Protein AF-A0A550D111-F1 (afdb_monomer)

Secondary structure (DSSP, 8-state):
----HHHHHHHHHHHHHHHHHHHH---HHHHHHHHHHHHHHHHHHHHHHHHS-HHHHHHHHHHHHHHHHHHHHHHHHS----

Structure (mmCIF, N/CA/C/O backbone):
data_AF-A0A550D111-F1
#
_entry.id   AF-A0A550D111-F1
#
loop_
_atom_site.group_PDB
_atom_site.id
_atom_site.type_symbol
_atom_site.label_atom_id
_atom_site.label_alt_id
_atom_site.label_comp_id
_atom_site.label_asym_id
_atom_site.label_entity_id
_atom_site.label_seq_id
_atom_site.pdbx_PDB_ins_code
_atom_site.Cartn_x
_atom_site.Cartn_y
_atom_site.Cartn_z
_atom_site.occupancy
_atom_site.B_iso_or_equiv
_atom_site.auth_seq_id
_atom_site.auth_comp_id
_atom_site.auth_asym_id
_atom_site.auth_atom_id
_atom_site.pdbx_PDB_model_num
ATOM 1 N N . LEU A 1 1 ? -6.183 -10.336 17.104 1.00 51.00 1 LEU A N 1
ATOM 2 C CA . LEU A 1 1 ? -4.721 -10.098 17.070 1.00 51.00 1 LEU A CA 1
ATOM 3 C C . LEU A 1 1 ? -4.485 -8.598 17.203 1.00 51.00 1 LEU A C 1
ATOM 5 O O . LEU A 1 1 ? -4.570 -7.894 16.209 1.00 51.00 1 LEU A O 1
ATOM 9 N N . ALA A 1 2 ? -4.312 -8.089 18.424 1.00 68.19 2 ALA A N 1
ATOM 10 C CA . ALA A 1 2 ? -4.176 -6.649 18.664 1.00 68.19 2 ALA A CA 1
ATOM 11 C C . ALA A 1 2 ? -2.692 -6.257 18.705 1.00 68.19 2 ALA A C 1
ATOM 13 O O . ALA A 1 2 ? -2.150 -5.933 19.757 1.00 68.19 2 ALA A O 1
ATOM 14 N N . LEU A 1 3 ? -2.018 -6.355 17.558 1.00 81.88 3 LEU A N 1
ATOM 15 C CA . LEU A 1 3 ? -0.725 -5.692 17.383 1.00 81.88 3 LEU A CA 1
ATOM 16 C C . LEU A 1 3 ? -0.935 -4.174 17.500 1.00 81.88 3 LEU A C 1
ATOM 18 O O . LEU A 1 3 ? -1.965 -3.659 17.052 1.00 81.88 3 LEU A O 1
ATOM 22 N N . LYS A 1 4 ? 0.027 -3.459 18.095 1.00 93.12 4 LYS A N 1
ATOM 23 C CA . LYS A 1 4 ? -0.022 -1.991 18.179 1.00 93.12 4 LYS A CA 1
ATOM 24 C C . LYS A 1 4 ? 0.047 -1.386 16.771 1.00 93.12 4 LYS A C 1
ATOM 26 O O . LYS A 1 4 ? 0.582 -2.018 15.862 1.00 93.12 4 LYS A O 1
ATOM 31 N N . LYS A 1 5 ? -0.475 -0.160 16.598 1.00 94.00 5 LYS A N 1
ATOM 32 C CA . LYS A 1 5 ? -0.463 0.589 15.318 1.00 94.00 5 LYS A CA 1
ATOM 33 C C . LYS A 1 5 ? 0.896 0.487 14.622 1.00 94.00 5 LYS A C 1
ATOM 35 O O . LYS A 1 5 ? 0.980 0.046 13.482 1.00 94.00 5 LY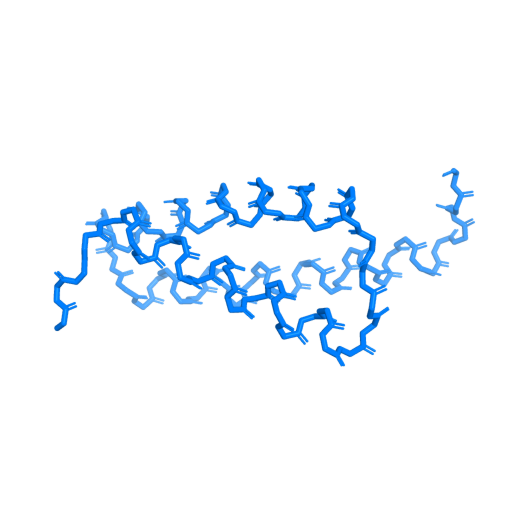S A O 1
ATOM 40 N N . GLU A 1 6 ? 1.934 0.862 15.359 1.00 95.56 6 GLU A N 1
ATOM 41 C CA . GLU A 1 6 ? 3.310 0.932 14.881 1.00 95.56 6 GLU A CA 1
ATOM 42 C C . GLU A 1 6 ? 3.827 -0.427 14.398 1.00 95.56 6 GLU A C 1
ATOM 44 O O . GLU A 1 6 ? 4.338 -0.540 13.287 1.00 95.56 6 GLU A O 1
ATOM 49 N N . ASP A 1 7 ? 3.604 -1.482 15.184 1.00 96.00 7 ASP A N 1
ATOM 50 C CA . ASP A 1 7 ? 4.028 -2.839 14.833 1.00 96.00 7 ASP A CA 1
ATOM 51 C C . ASP A 1 7 ? 3.299 -3.339 13.580 1.00 96.00 7 ASP A C 1
ATOM 53 O O . ASP A 1 7 ? 3.916 -3.935 12.700 1.00 96.00 7 ASP A O 1
ATOM 57 N N . ARG A 1 8 ? 1.990 -3.063 13.459 1.00 95.12 8 ARG A N 1
ATOM 58 C CA . ARG A 1 8 ? 1.199 -3.443 12.274 1.00 95.12 8 ARG A CA 1
ATOM 59 C C . ARG A 1 8 ? 1.733 -2.782 11.009 1.00 95.12 8 ARG A C 1
ATOM 61 O O . ARG A 1 8 ? 1.837 -3.450 9.983 1.00 95.12 8 ARG A O 1
ATOM 68 N N . ILE A 1 9 ? 2.050 -1.492 11.082 1.00 97.19 9 ILE A N 1
ATOM 69 C CA . ILE A 1 9 ? 2.561 -0.730 9.940 1.00 97.19 9 ILE A CA 1
ATOM 70 C C . ILE A 1 9 ? 3.961 -1.216 9.572 1.00 97.19 9 ILE A C 1
ATOM 72 O O . ILE A 1 9 ? 4.190 -1.552 8.414 1.00 97.19 9 ILE A O 1
ATOM 76 N N . ASN A 1 10 ? 4.872 -1.328 10.542 1.00 96.56 10 ASN A N 1
ATOM 77 C CA . ASN A 1 10 ? 6.250 -1.747 10.281 1.00 96.56 10 ASN A CA 1
ATOM 78 C C . ASN A 1 10 ? 6.326 -3.164 9.700 1.00 96.56 10 ASN A C 1
ATOM 80 O O . ASN A 1 10 ? 7.094 -3.391 8.766 1.00 96.56 10 ASN A O 1
ATOM 84 N N . LEU A 1 11 ? 5.494 -4.093 10.185 1.00 96.94 11 LEU A N 1
ATOM 85 C CA . LEU A 1 11 ? 5.382 -5.432 9.601 1.00 96.94 11 LEU A CA 1
ATOM 86 C C . LEU A 1 11 ? 4.884 -5.374 8.155 1.00 96.94 11 LEU A C 1
ATOM 88 O O . LEU A 1 11 ? 5.515 -5.947 7.273 1.00 96.94 11 LEU A O 1
ATOM 92 N N . ALA A 1 12 ? 3.809 -4.626 7.888 1.00 96.62 12 ALA A N 1
ATOM 93 C CA . ALA A 1 12 ? 3.271 -4.501 6.536 1.00 96.62 12 ALA A CA 1
ATOM 94 C C . ALA A 1 12 ? 4.292 -3.894 5.555 1.00 96.62 12 ALA A C 1
ATOM 96 O O . ALA A 1 12 ? 4.425 -4.382 4.431 1.00 96.62 12 ALA A O 1
ATOM 97 N N . VAL A 1 13 ? 5.035 -2.855 5.966 1.00 97.75 13 VAL A N 1
ATOM 98 C CA . VAL A 1 13 ? 6.100 -2.249 5.143 1.00 97.75 13 VAL A CA 1
ATOM 99 C C . VAL A 1 13 ? 7.220 -3.254 4.888 1.00 97.75 13 VAL A C 1
ATOM 101 O O . VAL A 1 13 ? 7.649 -3.418 3.745 1.00 97.75 13 VAL A O 1
ATOM 104 N N . SER A 1 14 ? 7.681 -3.937 5.938 1.00 96.88 14 SER A N 1
ATOM 105 C CA . SER A 1 14 ? 8.764 -4.915 5.839 1.00 96.88 14 SER A CA 1
ATOM 106 C C . SER A 1 14 ? 8.402 -6.070 4.903 1.00 96.88 14 SER A C 1
ATOM 108 O O . SER A 1 14 ? 9.205 -6.416 4.034 1.00 96.88 14 SER A O 1
ATOM 110 N N . ASP A 1 15 ? 7.182 -6.598 4.998 1.00 97.50 15 ASP A N 1
ATOM 111 C CA . ASP A 1 15 ? 6.681 -7.657 4.118 1.00 97.50 15 ASP A CA 1
ATOM 112 C C . ASP A 1 15 ? 6.607 -7.197 2.655 1.00 97.50 15 ASP A C 1
ATOM 114 O O . ASP A 1 15 ? 7.053 -7.908 1.748 1.00 97.50 15 ASP A O 1
ATOM 118 N N . ALA A 1 16 ? 6.088 -5.989 2.409 1.00 96.69 16 ALA A N 1
ATOM 119 C CA . ALA A 1 16 ? 5.973 -5.431 1.065 1.00 96.69 16 ALA A CA 1
ATOM 120 C C . ALA A 1 16 ? 7.348 -5.236 0.402 1.00 96.69 16 ALA A C 1
ATOM 122 O O . ALA A 1 16 ? 7.544 -5.645 -0.746 1.00 96.69 16 ALA A O 1
ATOM 123 N N . ILE A 1 17 ? 8.314 -4.665 1.131 1.00 97.38 17 ILE A N 1
ATOM 124 C CA . ILE A 1 17 ? 9.684 -4.475 0.635 1.00 97.38 17 ILE A CA 1
ATOM 125 C C . ILE A 1 17 ? 10.358 -5.821 0.412 1.00 97.38 17 ILE A C 1
ATOM 127 O O . ILE A 1 17 ? 10.933 -6.028 -0.651 1.00 97.38 17 ILE A O 1
ATOM 131 N N . SER A 1 18 ? 10.248 -6.754 1.359 1.00 97.25 18 SER A N 1
ATOM 132 C CA . SER A 1 18 ? 10.883 -8.071 1.250 1.00 97.25 18 SER A CA 1
ATOM 133 C 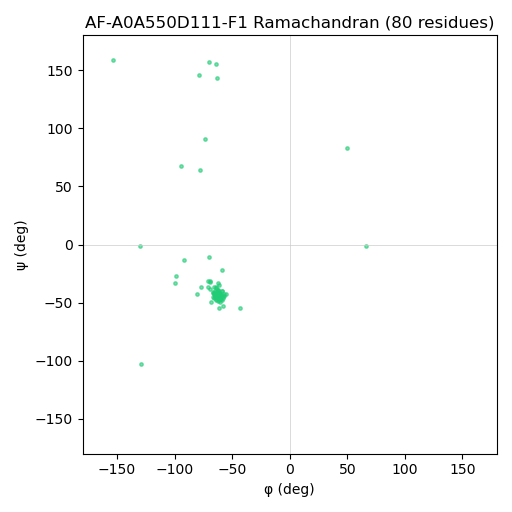C . SER A 1 18 ? 10.341 -8.851 0.053 1.00 97.25 18 SER A C 1
ATOM 135 O O . SER A 1 18 ? 11.102 -9.452 -0.703 1.00 97.25 18 SER A O 1
ATOM 137 N N . SER A 1 19 ? 9.027 -8.793 -0.190 1.00 96.50 19 SER A N 1
ATOM 138 C CA . SER A 1 19 ? 8.420 -9.420 -1.367 1.00 96.50 19 SER A CA 1
ATOM 139 C C . SER A 1 19 ? 8.924 -8.827 -2.686 1.00 96.50 19 SER A C 1
ATOM 141 O O . SER A 1 19 ? 8.957 -9.548 -3.688 1.00 96.50 19 SER A O 1
ATOM 143 N N . LEU A 1 20 ? 9.246 -7.532 -2.723 1.00 95.25 20 LEU A N 1
ATOM 144 C CA . LEU A 1 20 ? 9.768 -6.873 -3.917 1.00 95.25 20 LEU A CA 1
ATOM 145 C C . LEU A 1 20 ? 11.269 -7.140 -4.091 1.00 95.25 20 LEU A C 1
ATOM 147 O O . LEU A 1 20 ? 11.713 -7.464 -5.192 1.00 95.25 20 LEU A O 1
ATOM 151 N N . ASP A 1 21 ? 12.027 -7.070 -2.998 1.00 96.50 21 ASP A N 1
ATOM 152 C CA . ASP A 1 21 ? 13.467 -7.316 -2.950 1.00 96.50 21 ASP A CA 1
ATOM 153 C C . ASP A 1 21 ? 13.816 -8.731 -3.406 1.00 96.50 21 ASP A C 1
ATOM 155 O O . ASP A 1 21 ? 14.670 -8.913 -4.271 1.00 96.50 21 ASP A O 1
ATOM 159 N N . ASN A 1 22 ? 13.049 -9.722 -2.947 1.00 96.12 22 ASN A N 1
ATOM 160 C CA . ASN A 1 22 ? 13.202 -11.117 -3.358 1.00 96.12 22 ASN A CA 1
ATOM 161 C C . ASN A 1 22 ? 13.050 -11.337 -4.873 1.00 96.12 22 ASN A C 1
ATOM 163 O O . ASN A 1 22 ? 13.504 -12.355 -5.389 1.00 96.12 22 ASN A O 1
ATOM 167 N N . LYS A 1 23 ? 12.384 -10.423 -5.591 1.00 95.50 23 LYS A N 1
ATOM 168 C CA . LYS A 1 23 ? 12.156 -10.537 -7.039 1.00 95.50 23 LYS A CA 1
ATOM 169 C C . LYS A 1 23 ? 13.126 -9.713 -7.877 1.00 95.50 23 LYS A C 1
ATOM 171 O O . LYS A 1 23 ? 13.433 -10.125 -8.991 1.00 95.50 23 LYS A O 1
ATOM 176 N N . TYR A 1 24 ? 13.566 -8.559 -7.378 1.00 94.19 24 TYR A N 1
ATOM 177 C CA . TYR A 1 24 ? 14.285 -7.574 -8.193 1.00 94.19 24 TYR A CA 1
ATOM 178 C C . TYR A 1 24 ? 15.600 -7.072 -7.589 1.00 94.19 24 TYR A C 1
ATOM 180 O O . TYR A 1 24 ? 16.274 -6.298 -8.258 1.00 94.19 24 TYR A O 1
ATOM 188 N N . SER A 1 25 ? 15.986 -7.519 -6.387 1.00 94.12 25 SER A N 1
ATOM 189 C CA . SER A 1 25 ? 17.222 -7.131 -5.689 1.00 94.12 25 SER A CA 1
ATOM 190 C C . SER A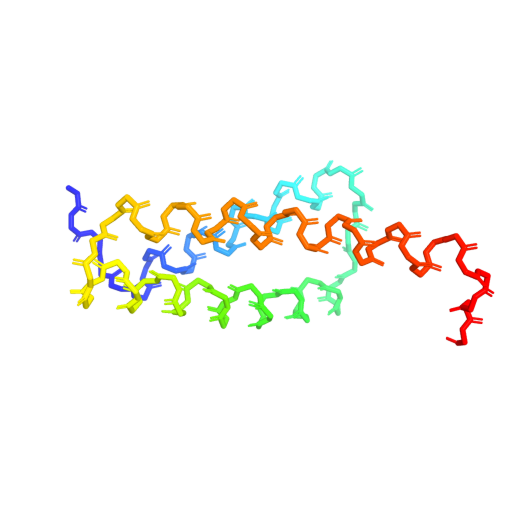 1 25 ? 17.423 -5.611 -5.626 1.00 94.12 25 SER A C 1
ATOM 192 O O . SER A 1 25 ? 18.146 -5.014 -6.423 1.00 94.12 25 SER A O 1
ATOM 194 N N . LEU A 1 26 ? 16.780 -4.975 -4.655 1.00 94.62 26 LEU A N 1
ATOM 195 C CA . LEU A 1 26 ? 16.777 -3.527 -4.474 1.00 94.62 26 LEU A CA 1
ATOM 196 C C . LEU A 1 26 ? 18.075 -3.044 -3.810 1.00 94.62 26 LEU A C 1
ATOM 198 O O . LEU A 1 26 ? 18.619 -3.707 -2.927 1.00 94.62 26 LEU A O 1
ATOM 202 N N . SER A 1 27 ? 18.537 -1.845 -4.180 1.00 96.75 27 SER A N 1
ATOM 203 C CA . SER A 1 27 ? 19.610 -1.159 -3.448 1.00 96.75 27 SER A CA 1
ATOM 204 C C . SER A 1 27 ? 19.131 -0.674 -2.077 1.00 96.75 27 SER A C 1
ATOM 206 O O . SER A 1 27 ? 17.937 -0.433 -1.885 1.00 96.75 27 SER A O 1
ATOM 208 N N . ASP A 1 28 ? 20.058 -0.463 -1.142 1.00 95.31 28 ASP A N 1
ATOM 209 C CA . ASP A 1 28 ? 19.734 0.040 0.201 1.00 95.31 28 ASP A CA 1
ATOM 210 C C . ASP A 1 28 ? 19.035 1.408 0.158 1.00 95.31 28 ASP A C 1
ATOM 212 O O . ASP A 1 28 ? 18.033 1.612 0.844 1.00 95.31 28 ASP A O 1
ATOM 216 N N . ASP A 1 29 ? 19.473 2.304 -0.732 1.00 96.50 29 ASP A N 1
ATOM 217 C CA . ASP A 1 29 ? 18.814 3.596 -0.958 1.00 96.50 29 ASP A CA 1
ATOM 218 C C . ASP A 1 29 ? 17.368 3.421 -1.445 1.00 96.50 29 ASP A C 1
ATOM 220 O O . ASP A 1 29 ? 16.451 4.101 -0.979 1.00 96.50 29 ASP A O 1
ATOM 224 N N . SER A 1 30 ? 17.133 2.468 -2.356 1.00 94.94 30 SER A N 1
ATOM 225 C CA . SER A 1 30 ? 15.787 2.168 -2.858 1.00 94.94 30 SER A CA 1
ATOM 226 C C . SER A 1 30 ? 14.898 1.601 -1.753 1.00 94.94 30 SER A C 1
ATOM 228 O O . SER A 1 30 ? 13.739 1.998 -1.639 1.00 94.94 30 SER A O 1
ATOM 230 N N . LYS A 1 31 ? 15.435 0.706 -0.913 1.00 96.06 31 LYS A N 1
ATOM 231 C CA . LYS A 1 31 ? 14.727 0.138 0.244 1.00 96.06 31 LYS A CA 1
ATOM 232 C C . LYS A 1 31 ? 14.348 1.221 1.250 1.00 96.06 31 LYS A C 1
ATOM 234 O O . LYS A 1 31 ? 13.206 1.242 1.698 1.00 96.06 31 LYS A O 1
ATOM 239 N N . SER A 1 32 ? 15.269 2.134 1.556 1.00 96.69 32 SER A N 1
ATOM 240 C CA . SER A 1 32 ? 15.030 3.265 2.459 1.00 96.69 32 SER A CA 1
ATOM 241 C C . SER A 1 32 ? 13.913 4.175 1.939 1.00 96.69 32 SER A C 1
ATOM 243 O O . SER A 1 32 ? 12.936 4.435 2.640 1.00 96.69 32 SER A O 1
ATOM 245 N N . ASN A 1 33 ? 13.983 4.576 0.666 1.00 96.19 33 ASN A N 1
ATOM 246 C CA . ASN A 1 33 ? 12.954 5.417 0.051 1.00 96.19 33 ASN A CA 1
ATOM 247 C C . ASN A 1 33 ? 11.579 4.728 0.020 1.00 96.19 33 ASN A C 1
ATOM 249 O O . ASN A 1 33 ? 10.563 5.346 0.345 1.00 96.19 33 ASN A O 1
ATOM 253 N N . LEU A 1 34 ? 11.540 3.438 -0.331 1.00 96.12 34 LEU A N 1
ATOM 254 C CA . LEU A 1 34 ? 10.309 2.645 -0.314 1.00 96.12 34 LEU A CA 1
ATOM 255 C C . LEU A 1 34 ? 9.741 2.492 1.097 1.00 96.12 34 LEU A C 1
ATOM 257 O O . LEU A 1 34 ? 8.523 2.523 1.250 1.00 96.12 34 LEU A O 1
ATOM 261 N N . PHE A 1 35 ? 10.592 2.357 2.116 1.00 97.06 35 PHE A N 1
ATOM 262 C CA . PHE A 1 35 ? 10.162 2.244 3.507 1.00 97.06 35 PHE A CA 1
ATOM 263 C C . PHE A 1 35 ? 9.330 3.448 3.930 1.00 97.06 35 PHE A C 1
ATOM 265 O O . PHE A 1 35 ? 8.197 3.269 4.373 1.00 97.06 35 PHE A O 1
ATOM 272 N N . PHE A 1 36 ? 9.842 4.665 3.734 1.00 96.75 36 PHE A N 1
ATOM 273 C CA . PHE A 1 36 ? 9.110 5.875 4.110 1.00 96.75 36 PHE A CA 1
ATOM 274 C C . PHE A 1 36 ? 7.822 6.046 3.293 1.00 96.75 36 PHE A C 1
ATOM 276 O O . PHE A 1 36 ? 6.762 6.282 3.868 1.00 96.75 36 PHE A O 1
ATOM 283 N N . ALA A 1 37 ? 7.872 5.825 1.974 1.00 96.69 37 ALA A N 1
ATOM 284 C CA . ALA A 1 37 ? 6.693 5.963 1.117 1.00 96.69 37 ALA A CA 1
ATOM 285 C C . ALA A 1 37 ? 5.576 4.955 1.458 1.00 96.69 37 ALA A C 1
ATOM 287 O O . ALA A 1 37 ? 4.398 5.312 1.515 1.00 96.69 37 ALA A O 1
ATOM 288 N N . LEU A 1 38 ? 5.927 3.687 1.695 1.00 97.69 38 LEU A N 1
ATOM 289 C CA . LEU A 1 38 ? 4.960 2.650 2.067 1.00 97.69 38 LEU A CA 1
ATOM 290 C C . LEU A 1 38 ? 4.425 2.856 3.482 1.00 97.69 38 LEU A C 1
ATOM 292 O O . LEU A 1 38 ? 3.241 2.614 3.724 1.00 97.69 38 LEU A O 1
ATOM 296 N N . ARG A 1 39 ? 5.272 3.325 4.404 1.00 97.88 39 ARG A N 1
ATOM 297 C CA . ARG A 1 39 ? 4.864 3.661 5.766 1.00 97.88 39 ARG A CA 1
ATOM 298 C C . ARG A 1 39 ? 3.777 4.730 5.763 1.00 97.88 39 ARG A C 1
ATOM 300 O O . ARG A 1 39 ? 2.744 4.510 6.389 1.00 97.88 39 ARG A O 1
ATOM 307 N N . ASP A 1 40 ? 3.954 5.808 5.002 1.00 97.81 40 ASP A N 1
ATOM 308 C CA . ASP A 1 40 ? 2.950 6.870 4.875 1.00 97.81 40 ASP A CA 1
ATOM 309 C C . ASP A 1 40 ? 1.612 6.322 4.350 1.00 97.81 40 ASP A C 1
ATOM 311 O O . ASP A 1 40 ? 0.546 6.620 4.896 1.00 97.81 40 ASP A O 1
ATOM 315 N N . ILE A 1 41 ? 1.648 5.463 3.323 1.00 97.69 41 ILE A N 1
ATOM 316 C CA . ILE A 1 41 ? 0.441 4.829 2.768 1.00 97.69 41 ILE A CA 1
ATOM 317 C C . ILE A 1 41 ? -0.260 3.967 3.826 1.00 97.69 41 ILE A C 1
ATOM 319 O O . ILE A 1 41 ? -1.477 4.069 4.004 1.00 97.69 41 ILE A O 1
ATOM 323 N N . PHE A 1 42 ? 0.483 3.119 4.538 1.00 97.69 42 PHE A N 1
ATOM 324 C CA . PHE A 1 42 ? -0.086 2.224 5.545 1.00 97.69 42 PHE A CA 1
ATOM 325 C C . PHE A 1 42 ? -0.561 2.959 6.798 1.00 97.69 42 PHE A C 1
ATOM 327 O O . PHE A 1 42 ? -1.576 2.562 7.368 1.00 97.69 42 PHE A O 1
ATOM 334 N N . GLU A 1 43 ? 0.076 4.066 7.180 1.00 97.88 43 GLU A N 1
ATOM 335 C CA . GLU A 1 43 ? -0.430 4.970 8.214 1.00 97.88 43 GLU A CA 1
ATOM 336 C C . GLU A 1 43 ? -1.805 5.528 7.833 1.00 97.88 43 GLU A C 1
ATOM 338 O O . GLU A 1 43 ? -2.736 5.457 8.639 1.00 97.88 43 GLU A O 1
ATOM 343 N N . L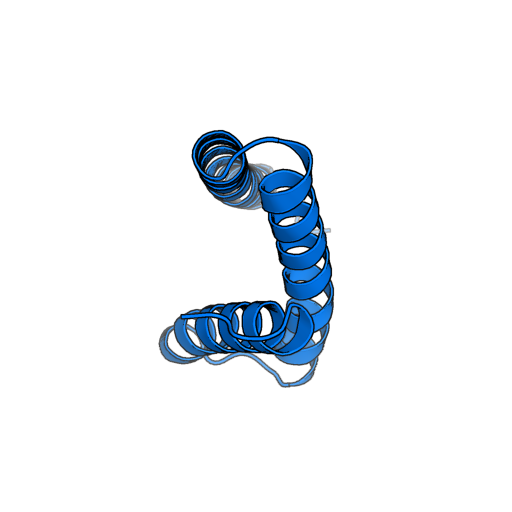YS A 1 44 ? -1.978 6.003 6.591 1.00 97.56 44 LYS A N 1
ATOM 344 C CA . LYS A 1 44 ? -3.282 6.498 6.121 1.00 97.56 44 LYS A CA 1
ATOM 345 C C . LYS A 1 44 ? -4.330 5.397 6.026 1.00 97.56 44 LYS A C 1
ATOM 347 O O . LYS A 1 44 ? -5.468 5.623 6.426 1.00 97.56 44 LYS A O 1
ATOM 352 N N . LEU A 1 45 ? -3.970 4.206 5.549 1.00 97.62 45 LEU A N 1
ATOM 353 C CA . LEU A 1 45 ? -4.900 3.073 5.512 1.00 97.62 45 LEU A CA 1
ATOM 354 C C . LEU A 1 45 ? -5.319 2.623 6.918 1.00 97.62 45 LEU A C 1
ATOM 356 O O . LEU A 1 45 ? -6.489 2.304 7.117 1.00 97.62 45 LEU A O 1
ATOM 360 N N . TYR A 1 46 ? -4.405 2.645 7.891 1.00 96.81 46 TYR A N 1
ATOM 361 C CA . TYR A 1 46 ? -4.717 2.364 9.293 1.00 96.81 46 TYR A CA 1
ATOM 362 C C . TYR A 1 46 ? -5.670 3.412 9.881 1.00 96.81 46 TYR A C 1
ATOM 364 O O . TYR A 1 46 ? -6.636 3.070 10.563 1.00 96.81 46 TYR A O 1
ATOM 372 N N . ASP A 1 47 ? -5.431 4.694 9.600 1.00 96.75 47 ASP A N 1
ATOM 373 C CA . ASP A 1 47 ? -6.303 5.772 10.067 1.00 96.75 47 ASP A CA 1
ATOM 374 C C . ASP A 1 47 ? -7.702 5.679 9.428 1.00 96.75 47 ASP A C 1
ATOM 376 O O . ASP A 1 47 ? -8.700 5.912 10.108 1.00 96.75 47 ASP A O 1
ATOM 380 N N . ILE A 1 48 ? -7.806 5.281 8.155 1.00 96.50 48 ILE A N 1
ATOM 381 C CA . ILE A 1 48 ? -9.094 5.010 7.495 1.00 96.50 48 ILE 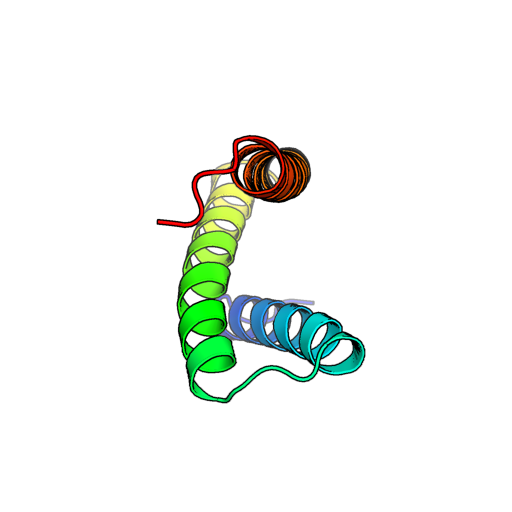A CA 1
ATOM 382 C C . ILE A 1 48 ? -9.788 3.791 8.116 1.00 96.50 48 ILE A C 1
ATOM 384 O O . ILE A 1 48 ? -10.984 3.857 8.394 1.00 96.50 48 ILE A O 1
ATOM 388 N N . GLU A 1 49 ? -9.059 2.693 8.355 1.00 96.62 49 GLU A N 1
ATOM 389 C CA . GLU A 1 49 ? -9.597 1.489 9.010 1.00 96.62 49 GLU A CA 1
ATOM 390 C C . GLU A 1 49 ? -10.212 1.838 10.374 1.00 96.62 49 GLU A C 1
ATOM 392 O O . GLU A 1 49 ? -11.301 1.361 10.690 1.00 96.62 49 GLU A O 1
ATOM 397 N N . ASN A 1 50 ? -9.546 2.696 11.152 1.00 95.06 50 ASN A N 1
ATOM 398 C CA . ASN A 1 50 ? -10.001 3.088 12.485 1.00 95.06 50 ASN A CA 1
ATOM 399 C C . ASN A 1 50 ? -11.149 4.103 12.495 1.00 95.06 50 ASN A C 1
ATOM 401 O O . ASN A 1 50 ? -11.984 4.049 13.393 1.00 95.06 50 ASN A O 1
ATOM 405 N N . ASN A 1 51 ? -11.165 5.055 11.558 1.00 96.25 51 ASN A N 1
ATOM 406 C CA . ASN A 1 51 ? -12.157 6.139 11.542 1.00 96.25 51 ASN A CA 1
ATOM 407 C C . ASN A 1 51 ? -13.404 5.814 10.712 1.00 96.25 51 ASN A C 1
ATOM 409 O O . ASN A 1 51 ? -14.386 6.553 10.754 1.00 96.25 51 ASN A O 1
ATOM 413 N N . SER A 1 52 ? -13.360 4.765 9.899 1.00 94.69 52 SER A N 1
ATOM 414 C CA . SER A 1 52 ? -14.474 4.348 9.053 1.00 94.69 52 SER A CA 1
ATOM 415 C C . SER A 1 52 ? -14.730 2.862 9.262 1.00 94.69 52 SER A C 1
ATOM 417 O O . SER A 1 52 ? -15.306 2.476 10.276 1.00 94.69 52 SER A O 1
ATOM 419 N N . ASP A 1 53 ? -14.289 2.017 8.335 1.00 94.06 53 ASP A N 1
ATOM 420 C CA . ASP A 1 53 ? -14.376 0.577 8.481 1.00 94.06 53 ASP A CA 1
ATOM 421 C C . ASP A 1 53 ? -13.280 -0.128 7.673 1.00 94.06 53 ASP A C 1
ATOM 423 O O . ASP A 1 53 ? -12.724 0.394 6.699 1.00 94.06 53 ASP A O 1
ATOM 427 N N . ARG A 1 54 ? -12.991 -1.367 8.070 1.00 95.31 54 ARG A N 1
ATOM 428 C CA . ARG A 1 54 ? -11.964 -2.200 7.440 1.00 95.31 54 ARG A CA 1
ATOM 429 C C . ARG A 1 54 ? -12.246 -2.490 5.964 1.00 95.31 54 ARG A C 1
ATOM 431 O O . ARG A 1 54 ? -11.310 -2.577 5.173 1.00 95.31 54 ARG A O 1
ATOM 438 N N . SER A 1 55 ? -13.507 -2.644 5.575 1.00 97.50 55 SER A N 1
ATOM 439 C CA . SER A 1 55 ? -13.884 -2.923 4.185 1.00 97.50 55 SER A CA 1
ATOM 440 C C . SER A 1 55 ? -13.624 -1.713 3.291 1.00 97.50 55 SER A C 1
ATOM 442 O O . SER A 1 55 ? -13.158 -1.888 2.163 1.00 97.50 55 SER A O 1
ATOM 444 N N . LEU A 1 56 ? -13.871 -0.493 3.780 1.00 96.44 56 LEU A N 1
ATOM 445 C CA . LEU A 1 56 ? -13.514 0.734 3.070 1.00 96.44 56 LEU A CA 1
ATOM 446 C C . LEU A 1 56 ? -11.996 0.864 2.905 1.00 96.44 56 LEU A C 1
ATOM 448 O O . LEU A 1 56 ? -11.529 1.107 1.791 1.00 96.44 56 LEU A O 1
ATOM 452 N N . ALA A 1 57 ? -11.226 0.631 3.971 1.00 97.62 57 ALA A N 1
ATOM 453 C CA . ALA A 1 57 ? -9.764 0.652 3.903 1.00 97.62 57 ALA A CA 1
ATOM 454 C C . ALA A 1 57 ? -9.226 -0.347 2.860 1.00 97.62 57 ALA A C 1
ATOM 456 O O . ALA A 1 57 ? -8.376 0.009 2.044 1.00 97.62 57 ALA A O 1
ATOM 457 N N . ILE A 1 58 ? -9.781 -1.565 2.806 1.00 97.50 58 ILE A N 1
ATOM 458 C CA . ILE A 1 58 ? -9.428 -2.576 1.793 1.00 97.50 58 ILE A CA 1
ATOM 459 C C . ILE A 1 58 ? -9.762 -2.095 0.373 1.00 97.50 58 ILE A C 1
ATOM 461 O O . ILE A 1 58 ? -8.948 -2.246 -0.538 1.00 97.50 58 ILE A O 1
ATOM 465 N N . ARG A 1 59 ? -10.943 -1.500 0.157 1.00 98.06 59 ARG A N 1
ATOM 466 C CA . ARG A 1 59 ? -11.331 -0.968 -1.163 1.00 98.06 59 ARG A CA 1
ATOM 467 C C . ARG A 1 59 ? -10.376 0.129 -1.628 1.00 98.06 59 ARG A C 1
ATOM 469 O O . ARG A 1 59 ? -9.979 0.128 -2.789 1.00 98.06 59 ARG A O 1
ATOM 476 N N . ILE A 1 60 ? -9.986 1.030 -0.729 1.00 97.56 60 ILE A N 1
ATOM 477 C CA . ILE A 1 60 ? -9.024 2.095 -1.030 1.00 97.56 60 ILE A CA 1
ATOM 478 C C . ILE A 1 60 ? -7.643 1.504 -1.327 1.00 97.56 60 ILE A C 1
ATOM 480 O O . ILE A 1 60 ? -7.030 1.899 -2.316 1.00 97.56 60 ILE A O 1
ATOM 484 N N . ALA A 1 61 ? -7.184 0.517 -0.554 1.00 97.88 61 ALA A N 1
ATOM 485 C CA . ALA A 1 61 ? -5.922 -0.174 -0.816 1.00 97.88 61 ALA A CA 1
ATOM 486 C C . ALA A 1 61 ? -5.887 -0.798 -2.225 1.00 97.88 61 ALA A C 1
ATOM 488 O O . ALA A 1 61 ? -4.924 -0.595 -2.960 1.00 97.88 61 ALA A O 1
ATOM 489 N N . ASN A 1 62 ? -6.967 -1.465 -2.648 1.00 97.75 62 ASN A N 1
ATOM 490 C CA . ASN A 1 62 ? -7.07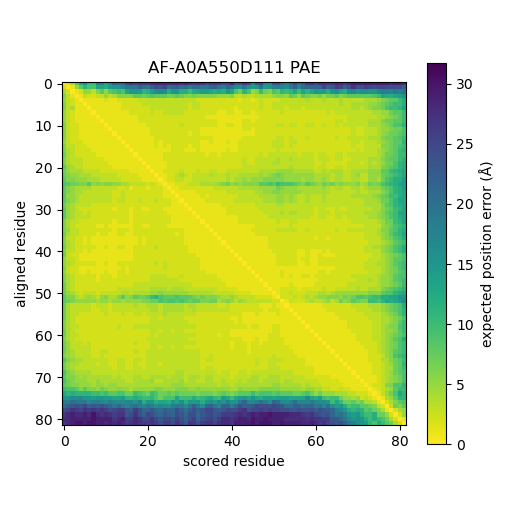7 -2.036 -3.996 1.00 97.75 62 ASN A CA 1
ATOM 491 C C . ASN A 1 62 ? -7.018 -0.963 -5.100 1.00 97.75 62 ASN A C 1
ATOM 493 O O 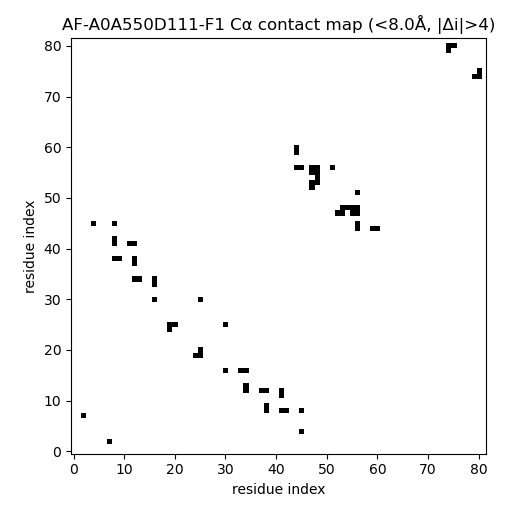. ASN A 1 62 ? -6.367 -1.155 -6.134 1.00 97.75 62 ASN A O 1
ATOM 497 N N . SER A 1 63 ? -7.668 0.184 -4.882 1.00 97.94 63 SER A N 1
ATOM 498 C CA . SER A 1 63 ? -7.589 1.328 -5.797 1.00 97.94 63 SER A CA 1
ATOM 499 C C . SER A 1 63 ? -6.167 1.886 -5.880 1.00 97.94 63 SER A C 1
ATOM 501 O O . SER A 1 63 ? -5.675 2.120 -6.981 1.00 97.94 63 SER A O 1
ATOM 503 N N . LEU A 1 64 ? -5.470 2.026 -4.746 1.00 97.31 64 LEU A N 1
ATOM 504 C CA . LEU A 1 64 ? -4.077 2.480 -4.706 1.00 97.31 64 LEU A CA 1
ATOM 505 C C . LEU A 1 64 ? -3.139 1.515 -5.440 1.00 97.31 64 LEU A C 1
ATOM 507 O O . LEU A 1 64 ? -2.313 1.962 -6.231 1.00 97.31 64 LEU A O 1
ATOM 511 N N . SER A 1 65 ? -3.293 0.199 -5.256 1.00 96.12 65 SER A N 1
ATOM 512 C CA . SER A 1 65 ? -2.516 -0.794 -6.012 1.00 96.12 65 SER A CA 1
ATOM 513 C C . SER A 1 65 ? -2.724 -0.653 -7.522 1.00 96.12 65 SER A C 1
ATOM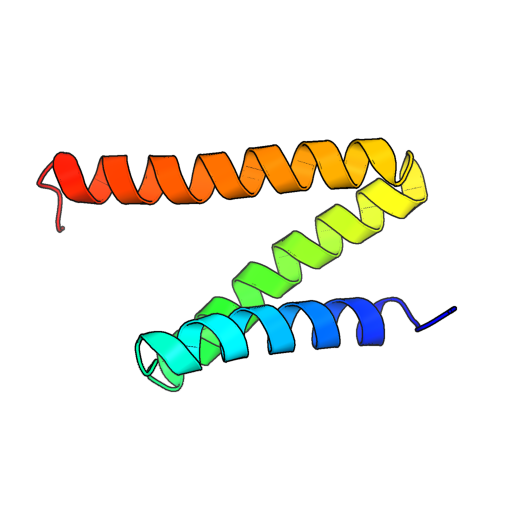 515 O O . SER A 1 65 ? -1.765 -0.727 -8.292 1.00 96.12 65 SER A O 1
ATOM 517 N N . THR A 1 66 ? -3.960 -0.380 -7.949 1.00 96.62 66 THR A N 1
ATOM 518 C CA . THR A 1 66 ? -4.275 -0.109 -9.359 1.00 96.62 66 THR A CA 1
ATOM 519 C C . THR A 1 66 ? -3.608 1.179 -9.839 1.00 96.62 66 THR A C 1
AT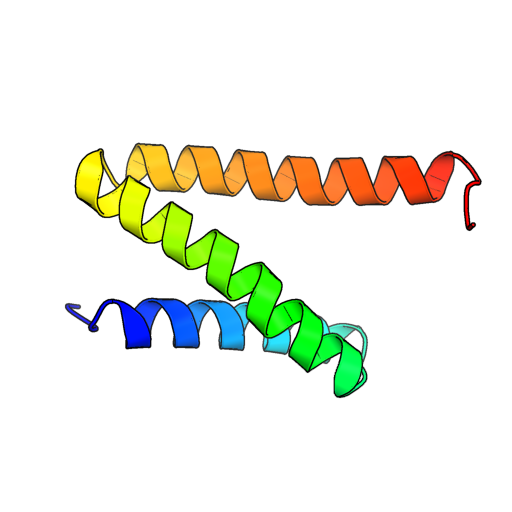OM 521 O O . THR A 1 66 ? -3.018 1.196 -10.916 1.00 96.62 66 THR A O 1
ATOM 524 N N . TRP A 1 67 ? -3.646 2.252 -9.046 1.00 95.94 67 TRP A N 1
ATOM 525 C CA . TRP A 1 67 ? -3.011 3.526 -9.392 1.00 95.94 67 TRP A CA 1
ATOM 526 C C . TRP A 1 67 ? -1.497 3.413 -9.524 1.00 95.94 67 TRP A C 1
ATOM 528 O O . TRP A 1 67 ? -0.944 3.937 -10.484 1.00 95.94 67 TRP A O 1
ATOM 538 N N . ILE A 1 68 ? -0.831 2.688 -8.623 1.00 94.12 68 ILE A N 1
ATOM 539 C CA . ILE A 1 68 ? 0.616 2.443 -8.708 1.00 94.12 68 ILE A CA 1
ATOM 540 C C . ILE A 1 68 ? 0.953 1.729 -10.023 1.00 94.12 68 ILE A C 1
ATOM 542 O O . ILE A 1 68 ? 1.884 2.124 -10.725 1.00 94.12 68 ILE A O 1
ATOM 546 N N . TYR A 1 69 ? 0.164 0.719 -10.400 1.00 92.81 69 TYR A N 1
ATOM 547 C CA . TYR A 1 69 ? 0.347 0.017 -11.668 1.00 92.81 69 TYR A CA 1
ATOM 548 C C . TYR A 1 69 ? 0.102 0.919 -12.886 1.00 92.81 69 TYR A C 1
ATOM 550 O O . TYR A 1 69 ? 0.900 0.923 -13.825 1.00 92.81 69 TYR A O 1
ATOM 558 N N . LEU A 1 70 ? -0.972 1.712 -12.876 1.00 93.69 70 LEU A N 1
ATOM 559 C CA . LEU A 1 70 ? -1.265 2.657 -13.954 1.00 93.69 70 LEU A CA 1
ATOM 560 C C . LEU A 1 70 ? -0.173 3.717 -14.088 1.00 93.69 70 LEU A C 1
ATOM 562 O O . LEU A 1 70 ? 0.208 4.043 -15.206 1.00 93.69 70 LEU A O 1
ATOM 566 N N . GLN A 1 71 ? 0.369 4.201 -12.973 1.00 92.44 71 GLN A N 1
ATOM 567 C CA . GLN A 1 71 ? 1.454 5.173 -12.968 1.00 92.44 71 GLN A CA 1
ATOM 568 C C . GLN A 1 71 ? 2.742 4.577 -13.540 1.00 92.44 71 GLN A C 1
ATOM 570 O O . GLN A 1 71 ? 3.406 5.208 -14.363 1.00 92.44 71 GLN A O 1
ATOM 575 N N . PHE A 1 72 ? 3.057 3.330 -13.176 1.00 89.69 72 PHE A N 1
ATOM 576 C CA . PHE A 1 72 ? 4.150 2.582 -13.792 1.00 89.69 72 PHE A CA 1
ATOM 577 C C . PHE A 1 72 ? 3.960 2.449 -15.310 1.00 89.69 72 PHE A C 1
ATOM 579 O O . PHE A 1 72 ? 4.891 2.711 -16.070 1.00 89.69 72 PHE A O 1
ATOM 586 N N . LEU A 1 73 ? 2.757 2.091 -15.772 1.00 91.25 73 LEU A N 1
ATOM 587 C CA . LEU A 1 73 ? 2.465 2.010 -17.204 1.00 91.25 73 LEU A CA 1
ATOM 588 C C . LEU A 1 73 ? 2.541 3.370 -17.896 1.00 91.25 73 LEU A C 1
ATOM 590 O O . LEU A 1 73 ? 3.031 3.436 -19.020 1.00 91.25 73 LEU A O 1
ATOM 594 N N . TYR A 1 74 ? 2.054 4.432 -17.255 1.00 88.81 74 TYR A N 1
ATOM 595 C CA . TYR A 1 74 ? 2.056 5.781 -17.805 1.00 88.81 74 TYR A CA 1
ATOM 596 C C . TYR A 1 74 ? 3.488 6.246 -18.071 1.00 88.81 74 TYR A C 1
ATOM 598 O O . TYR A 1 74 ? 3.818 6.532 -19.218 1.00 88.81 74 TYR A O 1
ATOM 606 N N . PHE A 1 75 ? 4.364 6.206 -17.063 1.00 82.81 75 PHE A N 1
ATOM 607 C CA . PHE A 1 75 ? 5.775 6.576 -17.229 1.00 82.81 75 PHE A CA 1
ATOM 608 C C . PHE A 1 75 ? 6.568 5.578 -18.076 1.00 82.81 75 PHE A C 1
ATOM 610 O O . PHE A 1 75 ? 7.496 5.955 -18.787 1.00 82.81 75 PHE A O 1
ATOM 617 N N . GLY A 1 76 ? 6.201 4.296 -18.036 1.00 75.50 76 GLY A N 1
ATOM 618 C CA . GLY A 1 76 ? 6.824 3.270 -18.866 1.00 75.50 76 GLY A CA 1
ATOM 619 C C . GLY A 1 76 ? 6.501 3.418 -20.356 1.00 75.50 76 GLY A C 1
ATOM 620 O O . GLY A 1 76 ? 7.334 3.075 -21.192 1.00 75.50 76 GLY A O 1
ATOM 621 N N . ARG A 1 77 ? 5.309 3.926 -20.704 1.00 64.56 77 ARG A N 1
ATOM 622 C CA . ARG A 1 77 ? 4.834 4.072 -22.093 1.00 64.56 77 ARG A CA 1
ATOM 623 C C . ARG A 1 77 ? 5.001 5.473 -22.667 1.00 64.56 77 ARG A C 1
ATOM 625 O O . ARG A 1 77 ? 5.111 5.589 -23.882 1.00 64.56 77 ARG A O 1
ATOM 632 N N . SER A 1 78 ? 5.014 6.518 -21.841 1.00 60.44 78 SER A N 1
ATOM 633 C CA . SER A 1 78 ? 5.140 7.900 -22.319 1.00 60.44 78 SER A CA 1
ATOM 634 C C . SER A 1 78 ? 6.527 8.224 -22.880 1.00 60.44 78 SER A C 1
ATOM 636 O O . SER A 1 78 ? 6.700 9.278 -23.482 1.00 60.44 78 SER A O 1
ATOM 638 N N . GLY A 1 79 ? 7.528 7.354 -22.695 1.00 54.12 79 GLY A N 1
ATOM 639 C CA . GLY A 1 79 ? 8.903 7.621 -23.127 1.00 54.12 79 GLY A CA 1
ATOM 640 C C . GLY A 1 79 ? 9.574 8.768 -22.362 1.00 54.12 79 GLY A C 1
ATOM 641 O O . GLY A 1 79 ? 10.756 9.025 -22.576 1.00 54.12 79 GLY A O 1
ATOM 642 N N . GLU A 1 80 ? 8.873 9.416 -21.427 1.00 53.56 80 GLU A N 1
ATOM 643 C CA . GLU A 1 80 ? 9.425 10.405 -20.507 1.00 53.56 80 GLU A CA 1
ATOM 644 C C . GLU A 1 80 ? 10.181 9.697 -19.374 1.00 53.56 80 GLU A C 1
ATOM 646 O O . GLU A 1 80 ? 9.832 9.782 -18.200 1.00 53.56 80 GLU A O 1
ATOM 651 N N . ARG A 1 81 ? 11.263 8.995 -19.726 1.00 49.28 81 ARG A N 1
ATOM 652 C CA . ARG A 1 81 ? 12.410 8.919 -18.820 1.00 49.28 81 ARG A CA 1
ATOM 653 C C . ARG A 1 81 ? 13.082 10.289 -18.888 1.00 49.28 81 ARG A C 1
ATOM 655 O O . ARG A 1 81 ? 13.883 10.524 -19.789 1.00 49.28 81 ARG A O 1
ATOM 662 N N . LYS A 1 82 ? 12.677 11.210 -18.016 1.00 43.66 82 LYS A N 1
ATOM 663 C CA . LYS A 1 82 ? 13.512 12.369 -17.684 1.00 43.66 82 LYS A CA 1
ATOM 664 C C . LYS A 1 82 ? 14.468 11.980 -16.572 1.00 43.66 82 LYS A C 1
ATOM 666 O O . LYS A 1 82 ? 13.996 11.314 -15.624 1.00 43.66 82 LYS A O 1
#

Solvent-accessible surface area (backbone atoms only — not comparable to full-atom values): 4666 Å² total; per-residue (Å²): 136,89,67,54,73,66,59,51,38,52,49,53,37,50,51,55,50,50,62,48,35,78,75,68,67,66,52,71,68,56,50,54,55,48,43,57,56,44,39,56,53,43,51,52,40,50,52,38,29,73,77,67,36,59,69,58,28,51,54,52,50,56,51,49,57,50,48,55,51,51,51,51,50,48,51,68,67,67,69,64,80,122

pLDDT: mean 91.49, std 12.54, range [43.66, 98.06]

Radius of gyration: 14.6 Å; Cα contacts (8 Å, |Δi|>4): 36; chains: 1; bounding box: 34×24×42 Å

Mean predicted aligned error: 4.89 Å

Sequence (82 aa):
LALKKEDRINLAVSDAISSLDNKYSLSDDSKSNLFFALRDIFEKLYDIENNSDRSLAIRIANSLSTWIYLQFLYFGRSGERK

Foldseek 3Di:
DDDDLVRVLQVVLVVVLVVVCVPPPDDPVRSVVSSVVSSVLSNVLVVCCVVPNNVVSVVVVVVVVVVVVVVCVCCVPVVPPD